Protein AF-A0A8S1GQ73-F1 (afdb_monomer)

pLDDT: mean 73.16, std 17.32, range [36.56, 90.88]

Solvent-accessible surface area (backbone atoms only — not comparable to full-atom values): 6087 Å² total; per-residue (Å²): 130,78,73,68,66,59,68,77,72,75,66,88,79,76,82,72,81,85,66,88,66,93,64,89,82,90,62,53,80,64,47,75,52,74,36,57,80,41,56,46,74,50,71,57,95,87,40,84,43,75,50,63,49,47,79,67,78,60,45,51,72,55,17,28,55,41,24,20,51,37,24,46,74,60,78,39,57,47,87,30,25,46,27,34,60,32,97,80,60,42,31,19,32,26,34,40,48,50,55,62,126

Radius of gyration: 19.27 Å; Cα contacts (8 Å, |Δi|>4): 166; chains: 1; bounding box: 44×60×36 Å

Nearest PDB structures (foldseek):
  6ffy-assembly1_A-2  TM=6.148E-01  e=7.252E+00  Mus musculus
  5xnl-assembly1_p  TM=2.166E-01  e=1.015E+00  Pisum sativum
  3qae-assembly1_A-2  TM=4.177E-01  e=5.957E+00  Streptococcus pneumoniae R6
  5wpj-assembly1_A  TM=4.057E-01  e=9.426E+00  Streptococcus pneumoniae

Structure (mmCIF, N/CA/C/O backbone):
data_AF-A0A8S1GQ73-F1
#
_entry.id   AF-A0A8S1GQ73-F1
#
loop_
_atom_site.group_PDB
_atom_site.id
_atom_site.type_symbol
_atom_site.label_atom_id
_atom_site.label_alt_id
_atom_site.label_comp_id
_atom_site.label_asym_id
_atom_site.label_entity_id
_atom_site.label_seq_id
_atom_site.pdbx_PDB_ins_code
_atom_site.Cartn_x
_atom_site.Cartn_y
_atom_site.Cartn_z
_atom_site.occupancy
_atom_site.B_iso_or_equiv
_atom_site.auth_seq_id
_atom_site.auth_comp_id
_atom_site.auth_asym_id
_atom_site.auth_atom_id
_atom_site.pdbx_PDB_model_num
ATOM 1 N N . MET A 1 1 ? 28.523 49.314 -4.167 1.00 53.38 1 MET A N 1
ATOM 2 C CA . MET A 1 1 ? 27.225 49.100 -3.482 1.00 53.38 1 MET A CA 1
ATOM 3 C C . MET A 1 1 ? 26.159 48.425 -4.365 1.00 53.38 1 MET A C 1
ATOM 5 O O . MET A 1 1 ? 25.164 47.976 -3.826 1.00 53.38 1 MET A O 1
ATOM 9 N N . LEU A 1 2 ? 26.382 48.240 -5.680 1.00 43.69 2 LEU A N 1
ATOM 10 C CA . LEU A 1 2 ? 25.411 47.630 -6.617 1.00 43.69 2 LEU A CA 1
ATOM 11 C C . LEU A 1 2 ? 25.537 46.095 -6.796 1.00 43.69 2 LEU A C 1
ATOM 13 O O . LEU A 1 2 ? 24.684 45.469 -7.408 1.00 43.69 2 LEU A O 1
ATOM 17 N N . LYS A 1 3 ? 26.596 45.465 -6.264 1.00 44.50 3 LYS A N 1
ATOM 18 C CA . LYS A 1 3 ? 26.838 44.010 -6.387 1.00 44.50 3 LYS A CA 1
ATOM 19 C C . LYS A 1 3 ? 26.169 43.163 -5.294 1.00 44.50 3 LYS A C 1
ATOM 21 O O . LYS A 1 3 ? 26.030 41.961 -5.478 1.00 44.50 3 LYS A O 1
ATOM 26 N N . LEU A 1 4 ? 25.743 43.774 -4.181 1.00 46.75 4 LEU A N 1
ATOM 27 C CA . LEU A 1 4 ? 25.141 43.043 -3.055 1.00 46.75 4 LEU A CA 1
ATOM 28 C C . LEU A 1 4 ? 23.651 42.716 -3.274 1.00 46.75 4 LEU A C 1
ATOM 30 O O . LEU A 1 4 ? 23.158 41.741 -2.722 1.00 46.75 4 LEU A O 1
ATOM 34 N N . ALA A 1 5 ? 22.943 43.495 -4.099 1.00 51.81 5 ALA A N 1
ATOM 35 C CA . ALA A 1 5 ? 21.505 43.320 -4.328 1.00 51.81 5 ALA A CA 1
ATOM 36 C C . ALA A 1 5 ? 21.170 42.167 -5.293 1.00 51.81 5 ALA A C 1
ATOM 38 O O . ALA A 1 5 ? 20.082 41.606 -5.227 1.00 51.81 5 ALA A O 1
ATOM 39 N N . VAL A 1 6 ? 22.105 41.782 -6.170 1.00 51.41 6 VAL A N 1
ATOM 40 C CA . VAL A 1 6 ? 21.868 40.749 -7.197 1.00 51.41 6 VAL A CA 1
ATOM 41 C C . VAL A 1 6 ? 21.928 39.333 -6.610 1.00 51.41 6 VAL A C 1
ATOM 43 O O . VAL A 1 6 ? 21.179 38.460 -7.040 1.00 51.41 6 VAL A O 1
ATOM 46 N N . PHE A 1 7 ? 22.749 39.099 -5.581 1.00 49.50 7 PHE A N 1
ATOM 47 C CA . PHE A 1 7 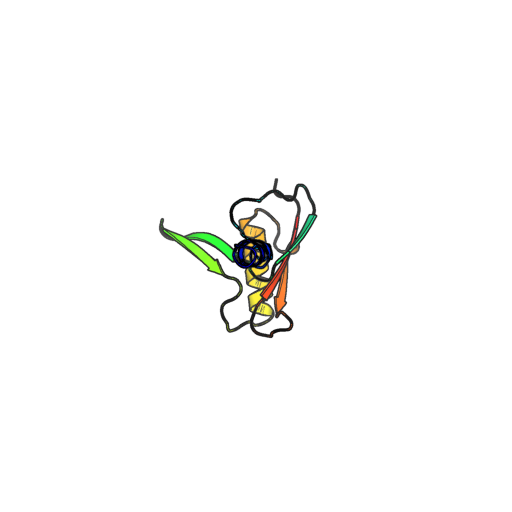? 22.870 37.772 -4.961 1.00 49.50 7 PHE A CA 1
ATOM 48 C C . PHE A 1 7 ? 21.642 37.358 -4.136 1.00 49.50 7 PHE A C 1
ATOM 50 O O . PHE A 1 7 ? 21.381 36.166 -4.001 1.00 49.50 7 PHE A O 1
ATOM 57 N N . LEU A 1 8 ? 20.853 38.314 -3.633 1.00 51.47 8 LEU A N 1
ATOM 58 C CA . LEU A 1 8 ? 19.636 38.027 -2.861 1.00 51.47 8 LEU A CA 1
ATOM 59 C C . LEU A 1 8 ? 18.426 37.651 -3.733 1.00 51.47 8 LEU A C 1
ATOM 61 O O . LEU A 1 8 ? 17.445 37.133 -3.209 1.00 51.47 8 LEU A O 1
ATOM 65 N N . ALA A 1 9 ? 18.496 37.860 -5.052 1.00 50.06 9 ALA A N 1
ATOM 66 C CA . ALA A 1 9 ? 17.379 37.604 -5.964 1.00 50.06 9 ALA A CA 1
ATOM 67 C C . ALA A 1 9 ? 17.423 36.228 -6.662 1.00 50.06 9 ALA A C 1
ATOM 69 O O . ALA A 1 9 ? 16.433 35.830 -7.268 1.00 50.06 9 ALA A O 1
ATOM 70 N N . LEU A 1 10 ? 18.542 35.490 -6.599 1.00 49.06 10 LEU A N 1
ATOM 71 C CA . LEU A 1 10 ? 18.813 34.365 -7.515 1.00 49.06 10 LEU A CA 1
ATOM 72 C C . LEU A 1 10 ? 18.768 32.950 -6.913 1.00 49.06 10 LEU A C 1
ATOM 74 O O . LEU A 1 10 ? 19.046 31.996 -7.630 1.00 49.06 10 LEU A O 1
ATOM 78 N N . GLY A 1 11 ? 18.397 32.764 -5.643 1.00 48.75 11 GLY A N 1
ATOM 79 C CA . GLY A 1 11 ? 18.412 31.422 -5.030 1.00 48.75 11 GLY A CA 1
ATOM 80 C C . GLY A 1 11 ? 17.103 30.918 -4.424 1.00 48.75 11 GLY A C 1
ATOM 81 O O . GLY A 1 11 ? 17.004 29.739 -4.102 1.00 48.75 11 GLY A O 1
ATOM 82 N N . ALA A 1 12 ? 16.097 31.776 -4.242 1.00 52.88 12 ALA A N 1
ATOM 83 C CA . ALA A 1 12 ? 14.911 31.462 -3.437 1.00 52.88 12 ALA A CA 1
ATOM 84 C C . ALA A 1 12 ? 13.790 30.720 -4.196 1.00 52.88 12 ALA A C 1
ATOM 86 O O . ALA A 1 12 ? 12.642 30.730 -3.760 1.00 52.88 12 ALA A O 1
ATOM 87 N N . VAL A 1 13 ? 14.097 30.053 -5.313 1.00 54.75 13 VAL A N 1
ATOM 88 C CA . VAL A 1 13 ? 13.127 29.223 -6.048 1.00 54.75 13 VAL A CA 1
ATOM 89 C C . VAL A 1 13 ? 13.654 27.797 -6.168 1.00 54.75 13 VAL A C 1
ATOM 91 O O . VAL A 1 13 ? 13.939 27.290 -7.245 1.00 54.75 13 VAL A O 1
ATOM 94 N N . VAL A 1 14 ? 13.748 27.118 -5.029 1.00 51.22 14 VAL A N 1
ATOM 95 C CA . VAL A 1 14 ? 13.550 25.663 -4.988 1.00 51.22 14 VAL A CA 1
ATOM 96 C C . VAL A 1 14 ? 1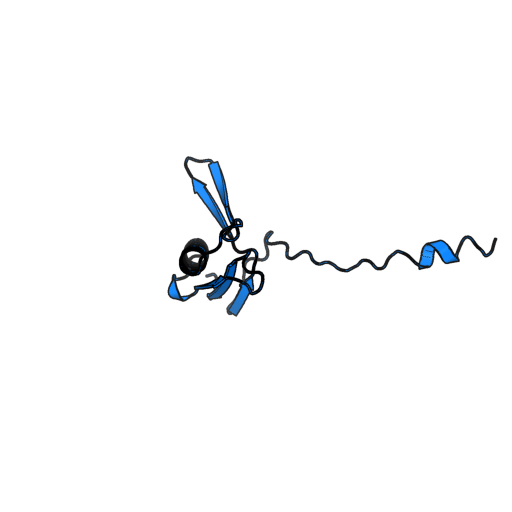2.292 25.406 -4.163 1.00 51.22 14 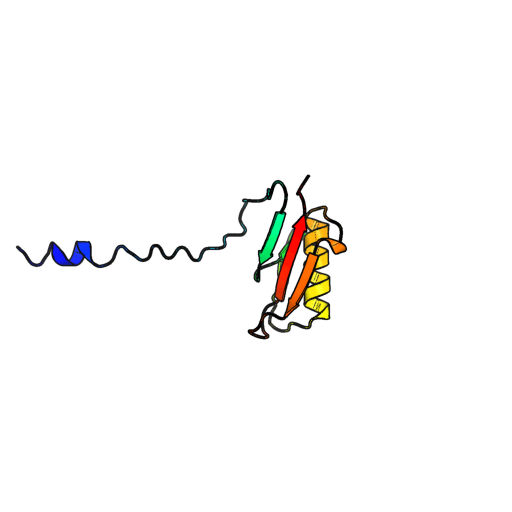VAL A C 1
ATOM 98 O O . VAL A 1 14 ? 12.299 24.737 -3.138 1.00 51.22 14 VAL A O 1
ATOM 101 N N . LEU A 1 15 ? 11.171 25.966 -4.622 1.00 46.88 15 LEU A N 1
ATOM 102 C CA . LEU A 1 15 ? 9.835 25.493 -4.255 1.00 46.88 15 LEU A CA 1
ATOM 103 C C . LEU A 1 15 ? 9.433 24.371 -5.220 1.00 46.88 15 LEU A C 1
ATOM 105 O O . LEU A 1 15 ? 8.395 24.409 -5.866 1.00 46.88 15 LEU A O 1
ATOM 109 N N . GLY A 1 16 ? 10.295 23.365 -5.338 1.00 47.47 16 GLY A N 1
ATOM 110 C CA . GLY A 1 16 ? 9.923 22.061 -5.862 1.00 47.47 16 GLY A CA 1
ATOM 111 C C . GLY A 1 16 ? 9.566 21.184 -4.676 1.00 47.47 16 GLY A C 1
ATOM 112 O O . GLY A 1 16 ? 10.362 20.334 -4.286 1.00 47.47 16 GLY A O 1
ATOM 113 N N . GLN A 1 17 ? 8.416 21.431 -4.048 1.00 48.50 17 GLN A N 1
ATOM 114 C CA . GLN A 1 17 ? 7.873 20.558 -3.010 1.00 48.50 17 GLN A CA 1
ATOM 115 C C . GLN A 1 17 ? 7.515 19.205 -3.638 1.00 48.50 17 GLN A C 1
ATOM 117 O O . GLN A 1 17 ? 6.360 18.917 -3.923 1.00 48.50 17 GLN A O 1
ATOM 122 N N . ASN A 1 18 ? 8.513 18.345 -3.842 1.00 50.91 18 ASN A N 1
ATOM 123 C CA . ASN A 1 18 ? 8.307 16.931 -4.140 1.00 50.91 18 ASN A CA 1
ATOM 124 C C . ASN A 1 18 ? 8.141 16.149 -2.825 1.00 50.91 18 ASN A C 1
ATOM 126 O O . ASN A 1 18 ? 8.765 15.114 -2.589 1.00 50.91 18 ASN A O 1
ATOM 130 N N . SER A 1 19 ? 7.323 16.692 -1.925 1.00 40.91 19 SER A N 1
ATOM 131 C CA . SER A 1 19 ? 6.909 16.055 -0.684 1.00 40.91 19 SER A CA 1
ATOM 132 C C . SER A 1 19 ? 5.517 15.474 -0.896 1.00 40.91 19 SER A C 1
ATOM 134 O O . SER A 1 19 ? 4.511 16.110 -0.593 1.00 40.91 19 SER A O 1
ATOM 136 N N . VAL A 1 20 ? 5.448 14.240 -1.401 1.00 43.66 20 VAL A N 1
ATOM 137 C CA . VAL A 1 20 ? 4.267 13.406 -1.147 1.00 43.66 20 VAL A CA 1
ATOM 138 C C . VAL A 1 20 ? 4.394 12.921 0.295 1.00 43.66 20 VAL A C 1
ATOM 140 O O . VAL A 1 20 ? 4.971 11.869 0.574 1.00 43.66 20 VAL A O 1
ATOM 143 N N . THR A 1 21 ? 3.959 13.778 1.214 1.00 36.56 21 THR A N 1
ATOM 144 C CA . THR A 1 21 ? 3.843 13.504 2.643 1.00 36.56 21 THR A CA 1
ATOM 145 C C . T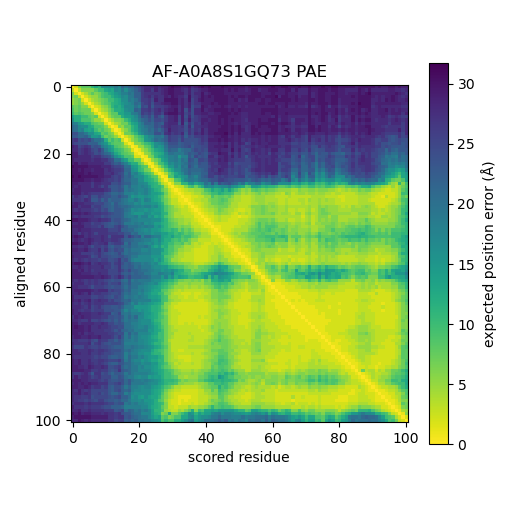HR A 1 21 ? 2.565 12.697 2.851 1.00 36.56 21 THR A C 1
ATOM 147 O O . THR A 1 21 ? 1.473 13.251 2.808 1.00 36.56 21 THR A O 1
ATOM 150 N N . PHE A 1 22 ? 2.672 11.391 3.110 1.00 50.47 22 PHE A N 1
ATOM 151 C CA . PHE A 1 22 ? 1.559 10.604 3.665 1.00 50.47 22 PHE A CA 1
ATOM 152 C C . PHE A 1 22 ? 1.501 10.810 5.181 1.00 50.47 22 PHE A C 1
ATOM 154 O O . PHE A 1 22 ? 1.638 9.889 5.978 1.00 50.47 22 PHE A O 1
ATOM 161 N N . GLY A 1 23 ? 1.360 12.071 5.572 1.00 43.19 23 GLY A N 1
ATOM 162 C CA . GLY A 1 23 ? 1.087 12.502 6.928 1.00 43.19 23 GLY A CA 1
ATOM 163 C C . GLY A 1 23 ? -0.240 13.232 6.891 1.00 43.19 23 GLY A C 1
ATOM 164 O O . GLY A 1 23 ? -0.296 14.376 6.466 1.00 43.19 23 GLY A O 1
ATOM 165 N N . ASN A 1 24 ? -1.303 12.541 7.295 1.00 50.62 24 ASN A N 1
ATOM 166 C CA . ASN A 1 24 ? -2.601 13.130 7.612 1.00 50.62 24 ASN A CA 1
ATOM 167 C C . ASN A 1 24 ? -3.219 14.044 6.521 1.00 50.62 24 ASN A C 1
ATOM 169 O O . ASN A 1 24 ? -3.342 15.254 6.678 1.00 50.62 24 ASN A O 1
ATOM 173 N N . SER A 1 25 ? -3.649 13.453 5.405 1.00 43.00 25 SER A N 1
ATOM 174 C CA . SER A 1 25 ? -4.605 14.066 4.455 1.00 43.00 25 SER A CA 1
ATOM 175 C C . SER A 1 25 ? -5.602 13.012 3.959 1.00 43.00 25 SER A C 1
ATOM 177 O O . SER A 1 25 ? -5.940 12.903 2.784 1.00 43.00 25 SER A O 1
ATOM 179 N N . ASN A 1 26 ? -6.020 12.170 4.904 1.00 46.44 26 ASN A N 1
ATOM 180 C CA . ASN A 1 26 ? -6.843 10.990 4.707 1.00 46.44 26 ASN A CA 1
ATOM 181 C C . ASN A 1 26 ? -8.333 11.344 4.754 1.00 46.44 26 ASN A C 1
ATOM 183 O O . ASN A 1 26 ? -8.960 11.102 5.775 1.00 46.44 26 ASN A O 1
ATOM 187 N N . ARG A 1 27 ? -8.881 11.912 3.674 1.00 46.53 27 ARG A N 1
ATOM 188 C CA . ARG A 1 27 ? -10.252 11.632 3.203 1.00 46.53 27 ARG A CA 1
ATOM 189 C C . ARG A 1 27 ? -10.331 12.000 1.727 1.00 46.53 27 ARG A C 1
ATOM 191 O O . ARG A 1 27 ? -10.603 13.144 1.385 1.00 46.53 27 ARG A O 1
ATOM 198 N N . ILE A 1 28 ? -10.108 11.028 0.846 1.00 50.03 28 ILE A N 1
ATOM 199 C CA . ILE A 1 28 ? -10.687 11.112 -0.495 1.00 50.03 28 ILE A CA 1
ATOM 200 C C . ILE A 1 28 ? -12.191 10.873 -0.263 1.00 50.03 28 ILE A C 1
ATOM 202 O O . ILE A 1 28 ? -12.540 9.766 0.156 1.00 50.03 28 ILE A O 1
ATOM 206 N N . PRO A 1 29 ? -13.075 11.881 -0.425 1.00 54.56 29 PRO A N 1
ATOM 207 C CA . PRO A 1 29 ? -14.504 11.716 -0.147 1.00 54.56 29 PRO A CA 1
ATOM 208 C C . PRO A 1 29 ? -15.094 10.576 -0.987 1.00 54.56 29 PRO A C 1
ATOM 210 O O . PRO A 1 29 ? -15.888 9.790 -0.481 1.00 54.56 29 PRO A O 1
ATOM 213 N N . CYS A 1 30 ? -14.618 10.432 -2.225 1.00 66.19 30 CYS A N 1
ATOM 214 C CA . CYS A 1 30 ? -14.725 9.263 -3.095 1.00 66.19 30 CYS A CA 1
ATOM 215 C C . CYS A 1 30 ? -13.638 9.416 -4.165 1.00 66.19 30 CYS A C 1
ATOM 217 O O . CYS A 1 30 ? -13.506 10.517 -4.703 1.00 66.19 30 CYS A O 1
ATOM 219 N N . GLY A 1 31 ? -12.874 8.385 -4.523 1.00 73.44 31 GLY A N 1
ATOM 220 C CA . GLY A 1 31 ? -12.001 8.516 -5.693 1.00 73.44 31 GLY A CA 1
ATOM 221 C C . GLY A 1 31 ? -11.037 7.370 -5.934 1.00 73.44 31 GLY A C 1
ATOM 222 O O . GLY A 1 31 ? -11.108 6.324 -5.297 1.00 73.44 31 GLY A O 1
ATOM 223 N N . PHE A 1 32 ? -10.140 7.602 -6.888 1.00 82.75 32 PHE A N 1
ATOM 224 C CA . PHE A 1 32 ? -9.048 6.715 -7.260 1.00 82.75 32 PHE A CA 1
ATOM 225 C C . PHE A 1 32 ? -7.722 7.423 -7.004 1.00 82.75 32 PHE A C 1
ATOM 227 O O . PHE A 1 32 ? -7.528 8.552 -7.455 1.00 82.75 32 PHE A O 1
ATOM 234 N N . SER A 1 33 ? -6.807 6.774 -6.289 1.00 83.06 33 SER A N 1
ATOM 235 C CA . SER A 1 33 ? -5.472 7.310 -6.035 1.00 83.06 33 SER A CA 1
ATOM 236 C C . SER A 1 33 ? -4.417 6.228 -6.178 1.00 83.06 33 SER A C 1
ATOM 238 O O . SER A 1 33 ? -4.577 5.127 -5.657 1.00 83.06 33 SER A O 1
ATOM 240 N N . CYS A 1 34 ? -3.328 6.560 -6.868 1.00 85.50 34 CYS A N 1
ATOM 241 C CA . CYS A 1 34 ? -2.173 5.694 -7.044 1.00 85.50 34 CYS A CA 1
ATOM 242 C C . CYS A 1 34 ? -0.950 6.276 -6.340 1.00 85.50 34 CYS A C 1
ATOM 244 O O . CYS A 1 34 ? -0.634 7.453 -6.499 1.00 85.50 34 CYS A O 1
ATOM 246 N N . SER A 1 35 ? -0.216 5.434 -5.618 1.00 84.69 35 SER A N 1
ATOM 247 C CA . SER A 1 35 ? 1.036 5.796 -4.961 1.00 84.69 35 SER A CA 1
ATOM 248 C C . SER A 1 35 ? 2.076 4.693 -5.108 1.00 84.69 35 SER A C 1
ATOM 250 O O . SER A 1 35 ? 1.776 3.509 -4.979 1.00 84.69 35 SER A O 1
ATOM 252 N N . GLN A 1 36 ? 3.332 5.091 -5.326 1.00 85.06 36 GLN A N 1
ATOM 253 C CA . GLN A 1 36 ? 4.487 4.181 -5.302 1.00 85.06 36 GLN A CA 1
ATOM 254 C C . GLN A 1 36 ? 5.082 4.002 -3.892 1.00 85.06 36 GLN A C 1
ATOM 256 O O . GLN A 1 36 ? 5.996 3.206 -3.672 1.00 85.06 36 GLN A O 1
ATOM 261 N N . ARG A 1 37 ? 4.573 4.776 -2.926 1.00 81.69 37 ARG A N 1
ATOM 262 C CA . ARG A 1 3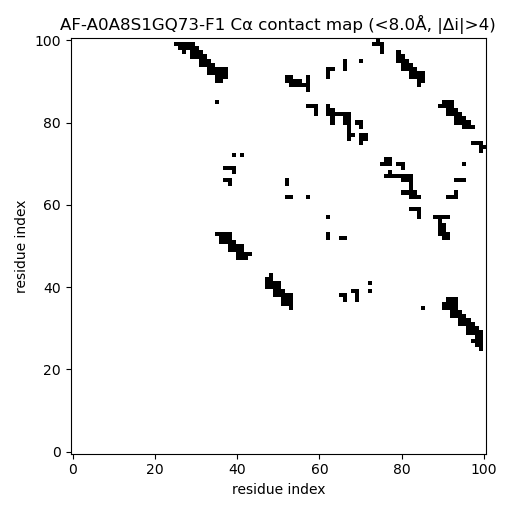7 ? 4.974 4.772 -1.513 1.00 81.69 37 ARG A CA 1
ATOM 263 C C . ARG A 1 37 ? 3.817 4.309 -0.636 1.00 81.69 37 ARG A C 1
ATOM 265 O O . ARG A 1 37 ? 3.500 4.933 0.371 1.00 81.69 37 ARG A O 1
ATOM 272 N N . ALA A 1 38 ? 3.126 3.270 -1.081 1.00 83.12 38 ALA A N 1
ATOM 273 C CA . ALA A 1 38 ? 2.047 2.695 -0.307 1.00 83.12 38 ALA A CA 1
ATOM 274 C C . ALA A 1 38 ? 2.604 1.889 0.865 1.00 83.12 38 ALA A C 1
ATOM 276 O O . ALA A 1 38 ? 3.621 1.205 0.755 1.00 83.12 38 ALA A O 1
ATOM 277 N N . GLY A 1 39 ? 1.915 1.998 1.985 1.00 84.19 39 GLY A N 1
ATOM 278 C CA . GLY A 1 39 ? 2.238 1.329 3.224 1.00 84.19 39 GLY A CA 1
ATOM 279 C C . GLY A 1 39 ? 1.119 1.581 4.214 1.00 84.19 39 GLY A C 1
ATOM 280 O O . GLY A 1 39 ? 0.282 2.464 4.015 1.00 84.19 39 GLY A O 1
ATOM 281 N N . PHE A 1 40 ? 1.093 0.791 5.271 1.00 83.06 40 PHE A N 1
ATOM 282 C CA . PHE A 1 40 ? 0.104 0.920 6.326 1.00 83.06 40 PHE A CA 1
ATOM 283 C C . PHE A 1 40 ? 0.796 0.839 7.676 1.00 83.06 40 PHE A C 1
ATOM 285 O O . PHE A 1 40 ? 1.864 0.240 7.818 1.00 83.06 40 PHE A O 1
ATOM 292 N N . SER A 1 41 ? 0.192 1.471 8.676 1.00 82.88 41 SER A N 1
ATOM 293 C CA . SER A 1 41 ? 0.632 1.322 10.055 1.00 82.88 41 SER A CA 1
ATOM 294 C C . SER A 1 41 ? -0.390 0.499 10.813 1.00 82.88 41 SER A C 1
ATOM 296 O O . SER A 1 41 ? -1.589 0.748 10.723 1.00 82.88 41 SER A O 1
ATOM 298 N N . THR A 1 42 ? 0.098 -0.491 11.545 1.00 82.62 42 THR A N 1
ATOM 299 C CA . THR A 1 42 ? -0.708 -1.355 12.403 1.00 82.62 42 THR A CA 1
ATOM 300 C C . THR A 1 42 ? -0.019 -1.505 13.756 1.00 82.62 42 THR A C 1
ATOM 302 O O . THR A 1 42 ? 1.162 -1.184 13.898 1.00 82.62 42 THR A O 1
ATOM 305 N N . VAL A 1 43 ? -0.761 -1.937 14.769 1.00 84.50 43 VAL A N 1
ATOM 306 C CA . VAL A 1 43 ? -0.213 -2.215 16.098 1.00 84.50 43 VAL A CA 1
ATOM 307 C C . VAL A 1 43 ? -0.029 -3.720 16.223 1.00 84.50 43 VAL A C 1
ATOM 309 O O . VAL A 1 43 ? -1.005 -4.464 16.164 1.00 84.50 43 VAL A O 1
ATOM 312 N N . ILE A 1 44 ? 1.217 -4.155 16.385 1.00 80.69 44 ILE A N 1
ATOM 313 C CA . ILE A 1 44 ? 1.596 -5.554 16.599 1.00 80.69 44 ILE A CA 1
ATOM 314 C C . ILE A 1 44 ? 2.209 -5.609 17.998 1.00 80.69 44 ILE A C 1
ATOM 316 O O . ILE A 1 44 ? 3.105 -4.824 18.304 1.00 80.69 44 ILE A O 1
ATOM 320 N N . ASP A 1 45 ? 1.663 -6.450 18.876 1.00 87.44 45 ASP A N 1
ATOM 321 C CA . ASP A 1 45 ? 2.142 -6.614 20.260 1.00 87.44 45 ASP A CA 1
ATOM 322 C C . ASP A 1 45 ? 2.218 -5.301 21.069 1.00 87.44 45 ASP A C 1
ATOM 324 O O . ASP A 1 45 ? 3.111 -5.080 21.884 1.00 87.44 45 ASP A O 1
ATOM 328 N N . GLY A 1 46 ? 1.279 -4.380 20.825 1.00 88.94 46 GLY A N 1
ATOM 329 C CA . GLY A 1 46 ? 1.240 -3.070 21.487 1.00 88.94 46 GLY A CA 1
ATOM 330 C C . GLY A 1 46 ? 2.241 -2.043 20.942 1.00 88.94 46 GLY A C 1
ATOM 331 O O . GLY A 1 46 ? 2.180 -0.877 21.332 1.00 88.94 46 GLY A O 1
ATOM 332 N N . GLN A 1 47 ? 3.113 -2.417 20.001 1.00 89.12 47 GLN A N 1
ATOM 333 C CA . GLN A 1 47 ? 3.999 -1.487 19.306 1.00 89.12 47 GLN A CA 1
ATOM 334 C C . GLN A 1 47 ? 3.416 -1.066 17.958 1.00 89.12 47 GLN A C 1
ATOM 336 O O . GLN A 1 47 ? 2.896 -1.874 17.190 1.00 89.12 47 GLN A O 1
ATOM 341 N N . ARG A 1 48 ? 3.517 0.230 17.645 1.00 80.69 48 ARG A N 1
ATOM 342 C CA . ARG A 1 48 ? 3.148 0.744 16.324 1.00 80.69 48 ARG A CA 1
ATOM 343 C C . ARG A 1 48 ? 4.222 0.337 15.316 1.00 80.69 48 ARG A C 1
ATOM 345 O O . ARG A 1 48 ? 5.336 0.852 15.363 1.00 80.69 48 ARG A O 1
ATOM 352 N N . SER A 1 49 ? 3.858 -0.528 14.382 1.00 85.56 49 SER A N 1
ATOM 353 C CA . SER A 1 49 ? 4.688 -0.928 13.249 1.00 85.56 49 SER A CA 1
ATOM 354 C C . SER A 1 49 ? 4.198 -0.251 11.971 1.00 85.56 49 SER A C 1
ATOM 356 O O . SER A 1 49 ? 3.004 -0.002 11.787 1.00 85.56 49 SER A O 1
ATOM 358 N N . SER A 1 50 ? 5.127 0.065 11.073 1.00 84.19 50 SER A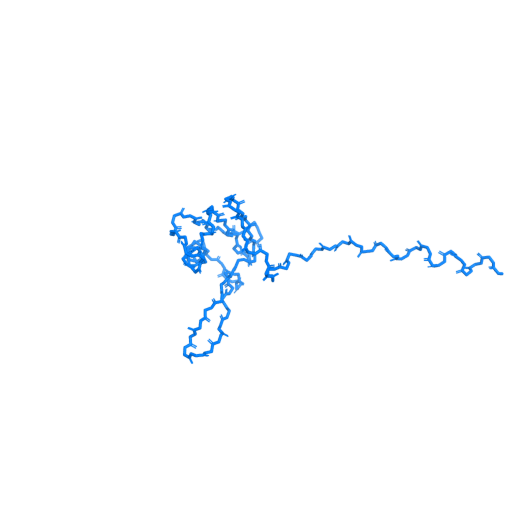 N 1
ATOM 359 C CA . SER A 1 50 ? 4.836 0.573 9.731 1.00 84.19 50 SER A CA 1
ATOM 360 C C . SER A 1 50 ? 5.360 -0.416 8.702 1.00 84.19 50 SER A C 1
ATOM 362 O O . SER A 1 50 ? 6.547 -0.734 8.716 1.00 84.19 50 SER A O 1
ATOM 364 N N . VAL A 1 51 ? 4.491 -0.881 7.811 1.00 84.94 51 VAL A N 1
ATOM 365 C CA . VAL A 1 51 ? 4.853 -1.788 6.721 1.00 84.94 51 VAL A CA 1
ATOM 366 C C . VAL A 1 51 ? 4.876 -0.989 5.426 1.00 84.94 51 VAL A C 1
ATOM 368 O O . VAL A 1 51 ? 3.879 -0.361 5.065 1.00 84.94 51 VAL A O 1
ATOM 371 N N . SER A 1 52 ? 6.016 -1.003 4.734 1.00 86.56 52 SER A N 1
ATOM 372 C CA . SER A 1 52 ? 6.156 -0.442 3.389 1.00 86.56 52 SER A CA 1
ATOM 373 C C . SER A 1 52 ? 5.869 -1.523 2.357 1.00 86.56 52 SER A C 1
ATOM 375 O O . SER A 1 52 ? 6.411 -2.623 2.438 1.00 86.56 52 SER A O 1
ATOM 377 N N . CYS A 1 53 ? 5.063 -1.207 1.343 1.00 84.44 53 CYS A N 1
ATOM 378 C CA . CYS A 1 53 ? 4.878 -2.111 0.212 1.00 84.44 53 CYS A CA 1
ATOM 379 C C . CYS A 1 53 ? 6.074 -2.130 -0.733 1.00 84.44 53 CYS A C 1
ATOM 381 O O . CYS A 1 53 ? 6.121 -3.005 -1.586 1.00 84.44 53 CYS A O 1
ATOM 383 N N . SER A 1 54 ? 7.022 -1.200 -0.597 1.00 84.69 54 SER A N 1
ATOM 384 C CA . SER A 1 54 ? 8.255 -1.124 -1.383 1.00 84.69 54 SER A CA 1
ATOM 385 C C . SER A 1 54 ? 9.460 -1.410 -0.481 1.00 84.69 54 SER A C 1
ATOM 387 O O . SER A 1 54 ? 9.806 -0.544 0.321 1.00 84.69 54 SER A O 1
ATOM 389 N N . ASP A 1 55 ? 10.090 -2.586 -0.626 1.00 74.88 55 ASP A N 1
ATOM 390 C CA . ASP A 1 55 ? 11.220 -3.049 0.212 1.00 74.88 55 ASP A CA 1
ATOM 391 C C . ASP A 1 55 ? 12.356 -3.688 -0.629 1.00 74.88 55 ASP A C 1
ATOM 393 O O . ASP A 1 55 ? 13.009 -4.665 -0.273 1.00 74.88 55 ASP A O 1
ATOM 397 N N . GLY A 1 56 ? 12.586 -3.151 -1.832 1.00 67.38 56 GLY A N 1
ATOM 398 C CA . GLY A 1 56 ? 13.739 -3.485 -2.680 1.00 67.38 56 GLY A CA 1
ATOM 399 C C . GLY A 1 56 ? 13.633 -4.768 -3.518 1.00 67.38 56 GLY A C 1
ATOM 400 O O . GLY A 1 56 ? 14.168 -4.783 -4.626 1.00 67.38 56 GLY A O 1
ATOM 401 N N . THR A 1 57 ? 12.913 -5.807 -3.075 1.00 67.38 57 THR A N 1
ATOM 402 C CA . THR A 1 57 ? 12.644 -7.032 -3.869 1.00 67.38 57 THR A CA 1
ATOM 403 C C . THR A 1 57 ? 11.155 -7.210 -4.139 1.00 67.38 57 THR A C 1
ATOM 405 O O . THR A 1 57 ? 10.410 -7.832 -3.383 1.00 67.38 57 THR A O 1
ATOM 408 N N . GLN A 1 58 ? 10.709 -6.663 -5.268 1.00 74.75 58 GLN A N 1
ATOM 409 C CA . GLN A 1 58 ? 9.289 -6.572 -5.587 1.00 74.75 58 GLN A CA 1
ATOM 410 C C . GLN A 1 58 ? 8.897 -7.642 -6.604 1.00 74.75 58 GLN A C 1
ATOM 412 O O . GLN A 1 58 ? 9.412 -7.686 -7.715 1.00 74.75 58 GLN A O 1
ATOM 417 N N . SER A 1 59 ? 7.955 -8.502 -6.227 1.00 79.19 59 SER A N 1
ATOM 418 C CA . SER A 1 59 ? 7.257 -9.405 -7.150 1.00 79.19 59 SER A CA 1
ATOM 419 C C . SER A 1 59 ? 5.825 -8.921 -7.340 1.00 79.19 59 SER A C 1
ATOM 421 O O . SER A 1 59 ? 5.236 -8.396 -6.396 1.00 79.19 59 SER A O 1
ATOM 423 N N . ALA A 1 60 ? 5.229 -9.150 -8.513 1.00 80.25 60 ALA A N 1
ATOM 424 C CA . ALA A 1 60 ? 3.846 -8.744 -8.785 1.00 80.25 60 ALA A CA 1
ATOM 425 C C . ALA A 1 60 ? 2.863 -9.265 -7.717 1.00 80.25 60 ALA A C 1
ATOM 427 O O . ALA A 1 60 ? 2.067 -8.494 -7.188 1.00 80.25 60 ALA A O 1
ATOM 428 N N . ALA A 1 61 ? 3.007 -10.530 -7.303 1.00 84.44 61 ALA A N 1
ATOM 429 C CA . ALA A 1 61 ? 2.199 -11.125 -6.236 1.00 84.44 61 ALA A CA 1
ATOM 430 C C . ALA A 1 61 ? 2.370 -10.422 -4.874 1.00 84.44 61 ALA A C 1
ATOM 432 O O . ALA A 1 61 ? 1.401 -10.244 -4.140 1.00 84.44 61 ALA A O 1
ATOM 433 N N . ARG A 1 62 ? 3.591 -9.977 -4.541 1.00 86.38 62 ARG A N 1
ATOM 434 C CA . ARG A 1 62 ? 3.876 -9.236 -3.299 1.00 86.38 62 ARG A CA 1
ATOM 435 C C . ARG A 1 62 ? 3.287 -7.831 -3.341 1.00 86.38 62 ARG A C 1
ATOM 437 O O . ARG A 1 62 ? 2.706 -7.401 -2.350 1.00 86.38 62 ARG A O 1
ATOM 444 N N . CYS A 1 63 ? 3.399 -7.150 -4.483 1.00 88.75 63 CYS A N 1
ATOM 445 C CA . CYS A 1 63 ? 2.769 -5.849 -4.675 1.00 88.75 63 CYS A CA 1
ATOM 446 C C . CYS A 1 63 ? 1.255 -5.952 -4.524 1.00 88.75 63 CYS A C 1
ATOM 448 O O . CYS A 1 63 ? 0.693 -5.206 -3.732 1.00 88.75 63 CYS A O 1
ATOM 450 N N . SER A 1 64 ? 0.614 -6.898 -5.219 1.00 90.25 64 SER A N 1
ATOM 451 C CA . SER A 1 64 ? -0.836 -7.101 -5.132 1.00 90.25 64 SER A CA 1
ATOM 452 C C . SER A 1 64 ? -1.282 -7.320 -3.688 1.00 90.25 64 SER A C 1
ATOM 454 O O . SER A 1 64 ? -2.054 -6.518 -3.167 1.00 90.25 64 SER A O 1
ATOM 456 N N . GLY A 1 65 ? -0.697 -8.310 -3.002 1.00 89.69 65 GLY A N 1
ATOM 457 C CA . GLY A 1 65 ? -1.067 -8.631 -1.622 1.00 89.69 65 GLY A CA 1
ATOM 458 C C . GLY A 1 65 ? -0.834 -7.483 -0.637 1.00 89.69 65 GLY A C 1
ATOM 459 O O . GLY A 1 65 ? -1.640 -7.261 0.264 1.00 89.69 65 GLY A O 1
ATOM 460 N N . CYS A 1 66 ? 0.239 -6.704 -0.812 1.00 89.62 66 CYS A N 1
ATOM 461 C CA . CYS A 1 66 ? 0.479 -5.554 0.055 1.00 89.62 66 CYS A CA 1
ATOM 462 C C . CYS A 1 66 ? -0.534 -4.428 -0.184 1.00 89.62 66 CYS A C 1
ATOM 464 O O . CYS A 1 66 ? -1.046 -3.859 0.776 1.00 89.62 66 CYS A O 1
ATOM 466 N N . CYS A 1 67 ? -0.872 -4.121 -1.439 1.00 89.44 67 CYS A N 1
ATOM 467 C CA . CYS A 1 67 ? -1.864 -3.090 -1.741 1.00 89.44 67 CYS A CA 1
ATOM 468 C C . CYS A 1 67 ? -3.268 -3.487 -1.253 1.00 89.44 67 CYS A C 1
ATOM 470 O O . CYS A 1 67 ? -3.998 -2.639 -0.741 1.00 89.44 67 CYS A O 1
ATOM 472 N N . GLU A 1 68 ? -3.623 -4.771 -1.346 1.00 90.88 68 GLU A N 1
ATOM 473 C CA . GLU A 1 68 ? -4.852 -5.325 -0.766 1.00 90.88 68 GLU A CA 1
ATOM 474 C C . GLU A 1 68 ? -4.880 -5.154 0.760 1.00 90.88 68 GLU A C 1
ATOM 476 O O . GLU A 1 68 ? -5.887 -4.713 1.314 1.00 90.88 68 GLU A O 1
ATOM 481 N N . ALA A 1 69 ? -3.760 -5.416 1.445 1.00 89.00 69 ALA A N 1
ATOM 482 C CA . ALA A 1 69 ? -3.636 -5.184 2.885 1.00 89.00 69 ALA A CA 1
ATOM 483 C C . ALA A 1 69 ? -3.763 -3.696 3.257 1.00 89.00 69 ALA A C 1
ATOM 485 O O . ALA A 1 69 ? -4.397 -3.362 4.259 1.00 89.00 69 ALA A O 1
ATOM 486 N N . VAL A 1 70 ? -3.225 -2.790 2.432 1.00 87.06 70 VAL A N 1
ATOM 487 C CA . VAL A 1 70 ? -3.417 -1.342 2.610 1.00 87.06 70 VAL A CA 1
ATOM 488 C C . VAL A 1 70 ? -4.900 -0.977 2.493 1.00 87.06 70 VAL A C 1
ATOM 490 O O . VAL A 1 70 ? -5.404 -0.259 3.356 1.00 87.06 70 VAL A O 1
ATOM 493 N N . ALA A 1 71 ? -5.625 -1.493 1.494 1.00 87.38 71 ALA A N 1
ATOM 494 C CA . ALA A 1 71 ? -7.069 -1.260 1.376 1.00 87.38 71 ALA A CA 1
ATOM 495 C C . ALA A 1 71 ? -7.839 -1.768 2.601 1.00 87.38 71 ALA A C 1
ATOM 497 O O . ALA A 1 71 ? -8.645 -1.024 3.162 1.00 87.38 71 ALA A O 1
ATOM 498 N N . LEU A 1 72 ? -7.529 -2.975 3.079 1.00 88.00 72 LEU A N 1
ATOM 499 C CA . LEU A 1 72 ? -8.135 -3.527 4.293 1.00 88.00 72 LEU A CA 1
ATOM 500 C C . LEU A 1 72 ? -7.870 -2.646 5.520 1.00 88.00 72 LEU A C 1
ATOM 502 O O . LEU A 1 72 ? -8.788 -2.376 6.292 1.00 88.00 72 LEU A O 1
ATOM 506 N N . SER A 1 73 ? -6.644 -2.137 5.673 1.00 84.94 73 SER A N 1
ATOM 507 C CA . SER A 1 73 ? -6.291 -1.224 6.770 1.00 84.94 73 SER A CA 1
ATOM 508 C C . SER A 1 73 ? -7.049 0.110 6.716 1.00 84.94 73 SER A C 1
ATOM 510 O O . SER A 1 73 ? -7.233 0.760 7.743 1.00 84.94 73 SER A O 1
ATOM 512 N N . ALA A 1 74 ? -7.524 0.500 5.529 1.00 80.81 74 ALA A N 1
ATOM 513 C CA . ALA A 1 74 ? -8.346 1.684 5.301 1.00 80.81 74 ALA A CA 1
ATOM 514 C C . ALA A 1 74 ? -9.864 1.404 5.375 1.00 80.81 74 ALA A C 1
ATOM 516 O O . ALA A 1 74 ? -10.657 2.312 5.130 1.00 80.81 74 ALA A O 1
ATOM 517 N N . GLY A 1 75 ? -10.280 0.172 5.698 1.00 85.06 75 GLY A N 1
ATOM 518 C CA . GLY A 1 75 ? -11.692 -0.229 5.763 1.00 85.06 75 GLY A CA 1
ATOM 519 C C . GLY A 1 75 ? -12.345 -0.482 4.399 1.00 85.06 75 GLY A C 1
ATOM 520 O O . GLY A 1 75 ? -13.570 -0.462 4.290 1.00 85.06 75 GLY A O 1
ATOM 521 N N . LEU A 1 76 ? -11.544 -0.702 3.355 1.00 86.88 76 LEU A N 1
ATOM 522 C CA . LEU A 1 76 ? -11.993 -0.981 1.991 1.00 86.88 76 LEU A CA 1
ATOM 523 C C . LEU A 1 76 ? -11.857 -2.482 1.672 1.00 86.88 76 LEU A C 1
ATOM 525 O O . LEU A 1 76 ? -11.027 -3.167 2.275 1.00 86.88 76 LEU A O 1
ATOM 529 N N . PRO A 1 77 ? -12.645 -3.024 0.723 1.00 88.31 77 PRO A N 1
ATOM 530 C CA . PRO A 1 77 ? -12.466 -4.401 0.269 1.00 88.31 77 PRO A CA 1
ATOM 531 C C . PRO A 1 77 ? -11.127 -4.575 -0.465 1.00 88.31 77 PRO A C 1
ATOM 533 O O . PRO A 1 77 ? -10.590 -3.627 -1.031 1.00 88.31 77 PRO A O 1
ATOM 536 N N . THR A 1 78 ? -10.599 -5.798 -0.529 1.00 89.31 78 THR A N 1
ATOM 537 C CA . THR A 1 78 ? -9.353 -6.081 -1.270 1.00 89.31 78 THR A CA 1
ATOM 538 C C . THR A 1 78 ? -9.471 -5.736 -2.755 1.00 89.31 78 THR A C 1
ATOM 540 O O . THR A 1 78 ? -8.537 -5.192 -3.331 1.00 89.31 78 THR A O 1
ATOM 543 N N . SER A 1 79 ? -10.652 -5.938 -3.350 1.00 88.31 79 SER A N 1
ATOM 544 C CA . SER A 1 79 ? -10.965 -5.562 -4.736 1.00 88.31 79 SER A CA 1
ATOM 545 C C . SER A 1 79 ? -10.920 -4.055 -5.008 1.00 88.31 79 SER A C 1
ATOM 547 O O . SER A 1 79 ? -10.913 -3.649 -6.168 1.00 88.31 79 SER A O 1
ATOM 549 N N . ALA A 1 80 ? -10.886 -3.220 -3.965 1.00 87.62 80 ALA A N 1
ATOM 550 C CA . ALA A 1 80 ? -10.692 -1.781 -4.092 1.00 87.62 80 ALA A CA 1
ATOM 551 C C . ALA A 1 80 ? -9.216 -1.389 -4.258 1.00 87.62 80 ALA A C 1
ATOM 553 O O . ALA A 1 80 ? -8.941 -0.208 -4.460 1.00 87.62 80 ALA A O 1
ATOM 554 N N . ALA A 1 81 ? -8.271 -2.329 -4.186 1.00 90.00 81 ALA A N 1
ATOM 555 C CA . ALA A 1 81 ? -6.863 -2.073 -4.448 1.00 90.00 81 ALA A CA 1
ATOM 556 C C . ALA A 1 81 ? -6.301 -2.954 -5.563 1.00 90.00 81 ALA A C 1
ATOM 558 O O . ALA A 1 81 ? -6.691 -4.100 -5.744 1.00 90.00 81 ALA A O 1
ATOM 559 N N . SER A 1 82 ? -5.318 -2.414 -6.278 1.00 90.56 82 SER A N 1
ATOM 560 C CA . SER A 1 82 ? -4.497 -3.164 -7.222 1.00 90.56 82 SER A CA 1
ATOM 561 C C . SER A 1 82 ? -3.033 -2.800 -7.033 1.00 90.56 82 SER A C 1
ATOM 563 O O . SER A 1 82 ? -2.693 -1.624 -6.871 1.00 90.56 82 SER A O 1
ATOM 565 N N . GLY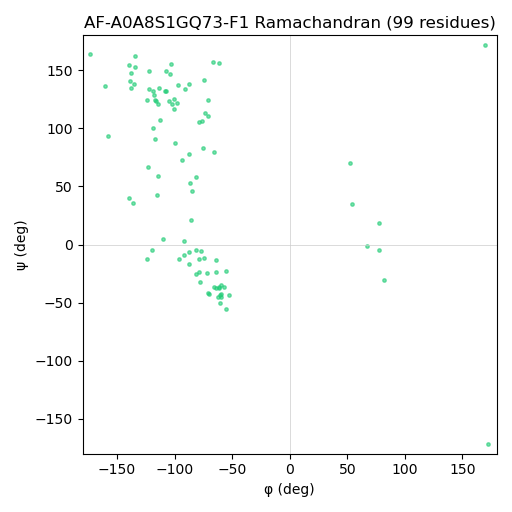 A 1 83 ? -2.167 -3.812 -7.074 1.00 89.69 83 GLY A N 1
ATOM 566 C CA . GLY A 1 83 ? -0.726 -3.657 -6.920 1.00 89.69 83 GLY A CA 1
ATOM 567 C C . GLY A 1 83 ? 0.053 -4.180 -8.111 1.00 89.69 83 GLY A C 1
ATOM 568 O O . GLY A 1 83 ? -0.184 -5.288 -8.581 1.00 89.69 83 GLY A O 1
ATOM 569 N N . PHE A 1 84 ? 1.020 -3.398 -8.576 1.00 90.31 84 PHE A N 1
ATOM 570 C CA . PHE A 1 84 ? 1.893 -3.767 -9.690 1.00 90.31 84 PHE A CA 1
ATOM 571 C C . PHE A 1 84 ? 3.331 -3.332 -9.423 1.00 90.31 84 PHE A C 1
ATOM 573 O O . PHE A 1 84 ? 3.592 -2.391 -8.671 1.00 90.31 84 PHE A O 1
ATOM 580 N N . VAL A 1 85 ? 4.284 -4.025 -10.047 1.00 88.94 85 VAL A N 1
ATOM 581 C CA . VAL A 1 85 ? 5.688 -3.607 -10.016 1.00 88.94 85 VAL A CA 1
ATOM 582 C C . VAL A 1 85 ? 5.819 -2.354 -10.883 1.00 88.94 85 VAL A C 1
ATOM 584 O O . VAL A 1 85 ? 5.422 -2.350 -12.046 1.00 88.94 85 VAL A O 1
ATOM 587 N N . SER A 1 86 ? 6.342 -1.278 -10.302 1.00 85.19 86 SER A N 1
ATOM 588 C CA . SER A 1 86 ? 6.620 -0.024 -11.003 1.00 85.19 86 SER A CA 1
ATOM 589 C C . SER A 1 86 ? 7.640 -0.252 -12.123 1.00 85.19 86 SER A C 1
ATOM 591 O O . SER A 1 86 ? 8.467 -1.161 -12.042 1.00 85.19 86 SER A O 1
ATOM 593 N N . SER A 1 87 ? 7.648 0.618 -13.135 1.00 83.19 87 SER A N 1
ATOM 594 C CA . SER A 1 87 ? 8.564 0.555 -14.287 1.00 83.19 87 SER A CA 1
ATOM 595 C C . SER A 1 87 ? 10.048 0.518 -13.901 1.00 83.19 87 SER A C 1
ATOM 597 O O . SER A 1 87 ? 10.877 0.029 -14.659 1.00 83.19 87 SER A O 1
ATOM 599 N N . ASN A 1 88 ? 10.384 0.993 -12.699 1.00 80.12 88 ASN A N 1
ATOM 600 C CA . ASN A 1 88 ? 11.741 0.962 -12.156 1.00 80.12 88 ASN A CA 1
ATOM 601 C C . ASN A 1 88 ? 12.164 -0.421 -11.623 1.00 80.12 88 ASN A C 1
ATOM 603 O O . ASN A 1 88 ? 13.288 -0.564 -11.149 1.00 80.12 88 ASN A O 1
ATOM 607 N N . GLY A 1 89 ? 11.264 -1.412 -11.596 1.00 77.44 89 GLY A N 1
ATOM 608 C CA . GLY A 1 89 ? 11.519 -2.778 -11.113 1.00 77.44 89 GLY A CA 1
ATOM 609 C C . GLY A 1 89 ? 11.798 -2.904 -9.609 1.00 77.44 89 GLY A C 1
ATOM 610 O O . GLY A 1 89 ? 12.008 -4.004 -9.111 1.00 77.44 89 GLY A O 1
ATOM 611 N N . ARG A 1 90 ? 11.821 -1.785 -8.876 1.00 81.62 90 ARG A N 1
ATOM 612 C CA . ARG A 1 90 ? 12.292 -1.693 -7.480 1.00 81.62 90 ARG A CA 1
ATOM 613 C C . ARG A 1 90 ? 11.234 -1.210 -6.492 1.00 81.62 90 ARG A C 1
ATOM 615 O O . ARG A 1 90 ? 11.486 -1.154 -5.293 1.00 81.62 90 ARG A O 1
ATOM 622 N N . SER A 1 91 ? 10.058 -0.828 -6.977 1.00 86.12 91 SER A N 1
ATOM 623 C CA . SER A 1 91 ? 8.985 -0.260 -6.154 1.00 86.12 91 SER A CA 1
ATOM 624 C C . SER A 1 91 ? 7.649 -0.847 -6.574 1.00 86.12 91 SER A C 1
ATOM 626 O O . SER A 1 91 ? 7.460 -1.148 -7.750 1.00 86.12 91 SER A O 1
ATOM 628 N N . CYS A 1 92 ? 6.722 -0.998 -5.634 1.00 88.25 92 CYS A N 1
ATOM 629 C CA . CYS A 1 92 ? 5.333 -1.291 -5.969 1.00 88.25 92 CYS A CA 1
ATOM 630 C C . CYS A 1 92 ? 4.579 0.012 -6.209 1.00 88.25 92 CYS A C 1
ATOM 632 O O . CYS A 1 92 ? 4.730 0.963 -5.447 1.00 88.25 92 CYS A O 1
ATOM 634 N N . ALA A 1 93 ? 3.738 0.039 -7.235 1.00 89.00 93 ALA A N 1
ATOM 635 C CA . ALA A 1 93 ? 2.677 1.020 -7.364 1.00 89.00 93 ALA A CA 1
ATOM 636 C C . ALA A 1 93 ? 1.376 0.379 -6.872 1.00 89.00 93 ALA A C 1
ATOM 638 O O . ALA A 1 93 ? 0.968 -0.666 -7.378 1.00 89.00 93 ALA A O 1
ATOM 639 N N . CYS A 1 94 ? 0.757 1.000 -5.872 1.00 89.19 94 CYS A N 1
ATOM 640 C CA . CYS A 1 94 ? -0.561 0.631 -5.381 1.00 89.19 94 CYS A CA 1
ATOM 641 C C . CYS A 1 94 ? -1.567 1.678 -5.809 1.00 89.19 94 CYS A C 1
ATOM 643 O O . CYS A 1 94 ? -1.349 2.869 -5.590 1.00 89.19 94 CYS A O 1
ATOM 645 N N . CYS A 1 95 ? -2.685 1.224 -6.346 1.00 89.06 95 CYS A N 1
ATOM 646 C CA . CYS A 1 95 ? -3.817 2.071 -6.656 1.00 89.06 95 CYS A CA 1
ATOM 647 C C . CYS A 1 95 ? -5.022 1.623 -5.851 1.00 89.06 95 CYS A C 1
ATOM 649 O O . CYS A 1 95 ? -5.315 0.432 -5.815 1.00 89.06 95 CYS A O 1
ATOM 651 N N . ILE A 1 96 ? -5.698 2.572 -5.210 1.00 87.69 96 ILE A N 1
ATOM 652 C CA . ILE A 1 96 ? -6.851 2.323 -4.353 1.00 87.69 96 ILE A CA 1
ATOM 653 C C . ILE A 1 96 ? -8.023 3.154 -4.872 1.00 87.69 96 ILE A C 1
ATOM 655 O O . ILE A 1 96 ? -7.918 4.373 -5.025 1.00 87.69 96 ILE A O 1
ATOM 659 N N . THR A 1 97 ? -9.134 2.484 -5.155 1.00 86.19 97 THR A N 1
ATOM 660 C CA . THR A 1 97 ? -10.453 3.066 -5.416 1.00 86.19 97 THR A CA 1
ATOM 661 C C . THR A 1 97 ? -11.309 2.946 -4.167 1.00 86.19 97 THR A C 1
ATOM 663 O O . THR A 1 97 ? -11.519 1.839 -3.680 1.00 86.19 97 THR A O 1
ATOM 666 N N . GLY A 1 98 ? -11.873 4.035 -3.661 1.00 73.06 98 GLY A N 1
ATOM 667 C CA . GLY A 1 98 ? -12.790 3.919 -2.535 1.00 73.06 98 GLY A CA 1
ATOM 668 C C . GLY A 1 98 ? -13.179 5.235 -1.895 1.00 73.06 98 GLY A C 1
ATOM 669 O O . GLY A 1 98 ? -12.635 6.297 -2.201 1.00 73.06 98 GLY A O 1
ATOM 670 N N . CYS A 1 99 ? -14.140 5.131 -0.985 1.00 63.00 99 CYS A N 1
ATOM 671 C CA . CYS A 1 99 ? -14.562 6.207 -0.103 1.00 63.00 99 CYS A CA 1
ATOM 672 C C . CYS A 1 99 ? -14.210 5.775 1.320 1.00 63.00 99 CYS A C 1
ATOM 674 O O . CYS A 1 99 ? -14.692 4.736 1.772 1.00 63.00 99 CYS A O 1
ATOM 676 N N . VAL A 1 100 ? -13.380 6.543 2.025 1.00 56.41 100 VAL A N 1
ATOM 677 C CA . VAL A 1 100 ? -13.123 6.282 3.449 1.00 56.41 100 VAL A CA 1
ATOM 678 C C . VAL A 1 100 ? -14.342 6.779 4.226 1.00 56.41 100 VAL A C 1
ATOM 680 O O . VAL A 1 100 ? -14.562 7.992 4.316 1.00 56.41 100 VAL A O 1
ATOM 683 N N . ARG A 1 101 ? -15.166 5.844 4.708 1.00 48.72 101 ARG A N 1
ATOM 684 C CA . ARG A 1 101 ? -16.423 6.136 5.410 1.00 48.72 101 ARG A CA 1
ATOM 685 C C . ARG A 1 101 ? -16.148 6.640 6.826 1.00 48.72 101 ARG A C 1
ATOM 687 O O . ARG A 1 101 ? -15.426 5.952 7.5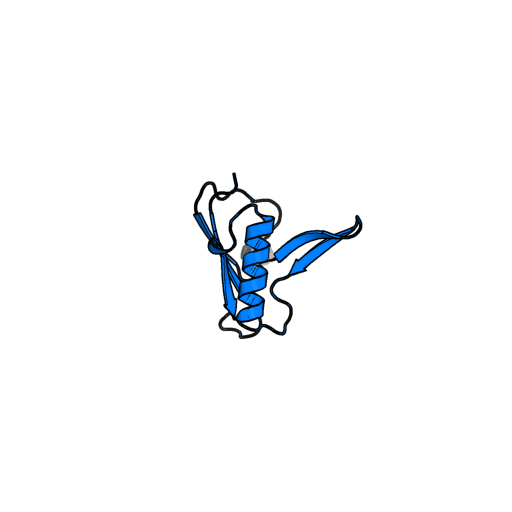70 1.00 48.72 101 ARG A O 1
#

Foldseek 3Di:
DPVVVVVVPPDPPPPPPPDPDPPDPPFPQFFKDKDQFDWDWDQDPNDIDIGTLFDFQDDLVSQLVRLLVSCVRLVHHSVQKHWGQPPVNRTIMMMGGGGSD

Organism: NCBI:txid2777116

Mean predicted aligned error: 13.8 Å

Secondary structure (DSSP, 8-state):
--SHHHHTSSS-----------SS----SSEEEEESS-EEEEEETTEEEEEES-SS---HHHHHHHHHHHHHHTT--GGGEEEEE-TTSSSEEEEEEE---

Sequence (101 aa):
MLKLAVFLALGAVVLGQNSVTFGNSNRIPCGFSCSQRAGFSTVIDGQRSSVSCSD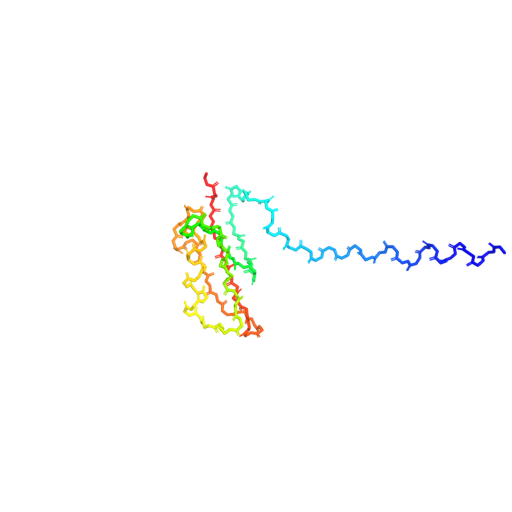GTQSAARCSGCCEAVALSAGLPTSAASGFVSSNGRSCACCITGCVR